Protein AF-A0A265N824-F1 (afdb_monomer)

Sequence (96 aa):
MANQNQNQQQSQQLQQALQQAQAAQQAVQQAQASANPQQIQQAQQQLQQAQQGLQNAQAGGNAQQNQQLQQAQQQVQQALQQVQQAQASQQNNNFQ

Nearest PDB structures (foldseek):
  6e9t-assembly1_B  TM=7.515E-01  e=2.894E+00  synthetic construct
  6xr2-assembly2_F  TM=7.659E-01  e=4.529E+00  synthetic construct
  6xns-assembly2_F  TM=8.256E-01  e=7.495E+00  synthetic construct

Organism: NCBI:txid2024554

Structure (mmCIF, N/CA/C/O backbone):
data_AF-A0A265N824-F1
#
_entry.id   AF-A0A265N824-F1
#
loop_
_atom_site.group_PDB
_atom_site.id
_atom_site.type_symbol
_atom_site.label_atom_id
_atom_site.label_alt_id
_atom_site.label_comp_id
_atom_site.label_asym_id
_atom_site.label_entity_id
_atom_site.label_seq_id
_atom_site.pdbx_PDB_ins_code
_atom_site.Cartn_x
_atom_site.Cartn_y
_atom_site.Cartn_z
_atom_site.occupancy
_atom_site.B_iso_or_equiv
_atom_site.auth_seq_id
_atom_site.auth_comp_id
_atom_site.auth_asym_id
_atom_site.auth_atom_id
_atom_site.pdbx_PDB_model_num
ATOM 1 N N . MET A 1 1 ? -15.368 -0.483 33.442 1.00 51.03 1 MET A N 1
ATOM 2 C CA . MET A 1 1 ? -14.362 0.312 32.694 1.00 51.03 1 MET A CA 1
ATOM 3 C C . MET A 1 1 ? -13.502 -0.541 31.732 1.00 51.03 1 MET A C 1
ATOM 5 O O . MET A 1 1 ? -12.360 -0.194 31.483 1.00 51.03 1 MET A O 1
ATOM 9 N N . ALA A 1 2 ? -14.025 -1.615 31.115 1.00 53.97 2 ALA A N 1
ATOM 10 C CA . ALA A 1 2 ? -13.226 -2.503 30.245 1.00 53.97 2 ALA A CA 1
ATOM 11 C C . ALA A 1 2 ? -13.197 -2.106 28.746 1.00 53.97 2 ALA A C 1
ATOM 13 O O . ALA A 1 2 ? -12.273 -2.485 28.034 1.00 53.97 2 ALA A O 1
ATOM 14 N N . ASN A 1 3 ? -14.142 -1.285 28.269 1.00 53.69 3 ASN A N 1
ATOM 15 C CA . ASN A 1 3 ? -14.255 -0.928 26.842 1.00 53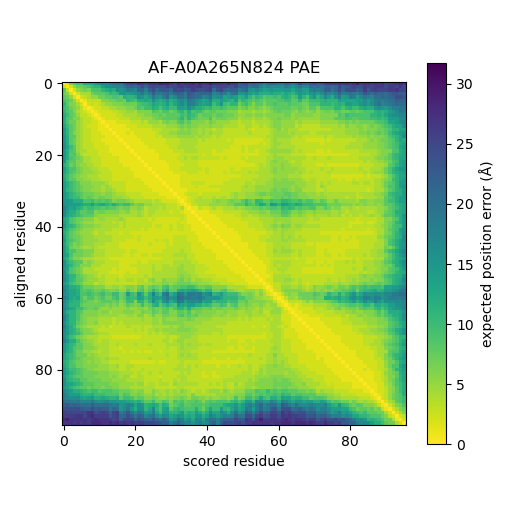.69 3 ASN A CA 1
ATOM 16 C C . ASN A 1 3 ? -13.191 0.055 26.317 1.00 53.69 3 ASN A C 1
ATOM 18 O O . ASN A 1 3 ? -13.077 0.240 25.109 1.00 53.69 3 ASN A O 1
ATOM 22 N N . GLN A 1 4 ? -12.418 0.713 27.186 1.00 59.31 4 GLN A N 1
ATOM 23 C CA . GLN A 1 4 ? -11.494 1.774 26.759 1.00 59.31 4 GLN A CA 1
ATOM 24 C C . GLN A 1 4 ? -10.132 1.243 26.270 1.00 59.31 4 GLN A C 1
ATOM 26 O O . GLN A 1 4 ? -9.477 1.902 25.463 1.00 59.31 4 GLN A O 1
ATOM 31 N N . ASN A 1 5 ? -9.728 0.039 26.699 1.00 63.12 5 ASN A N 1
ATOM 32 C CA . ASN A 1 5 ? -8.461 -0.578 26.282 1.00 63.12 5 ASN A CA 1
ATOM 33 C C . ASN A 1 5 ? -8.562 -1.304 24.934 1.00 63.12 5 ASN A C 1
ATOM 35 O O . ASN A 1 5 ? -7.641 -1.204 24.127 1.00 63.12 5 ASN A O 1
ATOM 39 N N . GLN A 1 6 ? -9.692 -1.958 24.637 1.00 66.12 6 GLN A N 1
ATOM 40 C CA . GLN A 1 6 ? -9.906 -2.594 23.327 1.00 66.12 6 GLN A CA 1
ATOM 41 C C . GLN A 1 6 ? -9.833 -1.582 22.179 1.00 66.12 6 GLN A C 1
ATOM 43 O O . GLN A 1 6 ? -9.194 -1.845 21.163 1.00 66.12 6 GLN A O 1
ATOM 48 N N . ASN A 1 7 ? -10.390 -0.386 22.384 1.00 69.25 7 ASN A N 1
ATOM 49 C CA . ASN A 1 7 ? -10.404 0.654 21.361 1.00 69.25 7 ASN A CA 1
ATOM 50 C C . ASN A 1 7 ? -8.993 1.201 21.046 1.00 69.25 7 ASN A C 1
ATOM 52 O O . ASN A 1 7 ? -8.691 1.521 19.897 1.00 69.25 7 ASN A O 1
ATOM 56 N N . GLN A 1 8 ? -8.096 1.269 22.038 1.00 75.00 8 GLN A N 1
ATOM 57 C CA . GLN A 1 8 ? -6.698 1.681 21.828 1.00 75.00 8 GLN A CA 1
ATOM 58 C C . GLN A 1 8 ? -5.897 0.628 21.061 1.00 75.00 8 GLN A C 1
ATOM 60 O O . GLN A 1 8 ? -5.136 0.970 20.156 1.00 75.00 8 GLN A O 1
ATOM 65 N N . GLN A 1 9 ? -6.098 -0.649 21.385 1.00 77.94 9 GLN A N 1
ATOM 66 C CA . GLN A 1 9 ? -5.418 -1.751 20.708 1.00 77.94 9 GLN A CA 1
ATOM 67 C C . GLN A 1 9 ? -5.868 -1.880 19.244 1.00 77.94 9 GLN A C 1
ATOM 69 O O . GLN A 1 9 ? -5.038 -2.037 18.350 1.00 77.94 9 GLN A O 1
ATOM 74 N N . GLN A 1 10 ? -7.166 -1.715 18.979 1.00 76.38 10 GLN A N 1
ATOM 75 C CA . GLN A 1 10 ? -7.705 -1.677 17.617 1.00 76.38 10 GLN A CA 1
ATOM 76 C C . GLN A 1 10 ? -7.259 -0.449 16.838 1.00 76.38 10 GLN A C 1
ATOM 78 O O . GLN A 1 10 ? -6.973 -0.565 15.651 1.00 76.38 10 GLN A O 1
ATOM 83 N N . SER A 1 11 ? -7.143 0.712 17.486 1.00 80.19 11 SER A N 1
ATOM 84 C CA . SER A 1 11 ? -6.627 1.914 16.822 1.00 80.19 11 SER A CA 1
ATOM 85 C C . SER A 1 11 ? -5.179 1.722 16.357 1.00 80.19 11 SER A C 1
ATOM 87 O O . SER A 1 11 ? -4.838 2.143 15.256 1.00 80.19 11 SER A O 1
ATOM 89 N N . GLN A 1 12 ? -4.346 1.024 17.137 1.00 84.50 12 GLN A N 1
ATOM 90 C CA . GLN A 1 12 ? -2.977 0.683 16.728 1.00 84.50 12 GLN A CA 1
ATOM 91 C C . GLN A 1 12 ? -2.949 -0.312 15.563 1.00 84.50 12 GLN A C 1
ATOM 93 O O . GLN A 1 12 ? -2.219 -0.097 14.596 1.00 84.50 12 GLN A O 1
ATOM 98 N N . GLN A 1 13 ? -3.770 -1.367 15.616 1.00 84.50 13 GLN A N 1
ATOM 99 C CA . GLN A 1 13 ? -3.887 -2.337 14.519 1.00 84.50 13 GLN A CA 1
ATOM 100 C C . GLN A 1 13 ? -4.376 -1.676 13.228 1.00 84.50 13 GLN A C 1
ATOM 102 O O . GLN A 1 13 ? -3.828 -1.924 12.157 1.00 84.50 13 GLN A O 1
ATOM 107 N N . LEU A 1 14 ? -5.365 -0.787 13.340 1.00 85.94 14 LEU A N 1
ATOM 108 C CA . LEU A 1 14 ? -5.857 0.015 12.231 1.00 85.94 14 LEU A CA 1
ATOM 109 C C . LEU A 1 14 ? -4.739 0.864 11.637 1.00 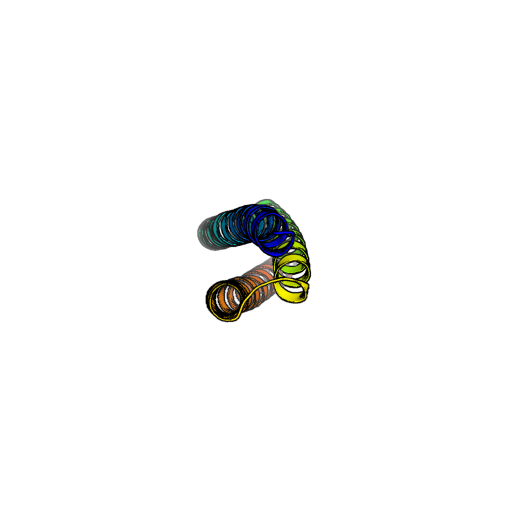85.94 14 LEU A C 1
ATOM 111 O O . LEU A 1 14 ? -4.521 0.836 10.431 1.00 85.94 14 LEU A O 1
ATOM 115 N N . GLN A 1 15 ? -4.030 1.620 12.472 1.00 87.94 15 GLN A N 1
ATOM 116 C CA . GLN A 1 15 ? -2.988 2.525 12.004 1.00 87.94 15 GLN A CA 1
ATOM 117 C C . GLN A 1 15 ? -1.857 1.764 11.304 1.00 87.94 15 GLN A C 1
ATOM 119 O O . GLN A 1 15 ? -1.372 2.209 10.266 1.00 87.94 15 GLN A O 1
ATOM 124 N N . GLN A 1 16 ? -1.502 0.583 11.813 1.00 89.38 16 GLN A N 1
ATOM 125 C CA . GLN A 1 16 ? -0.526 -0.298 11.182 1.00 89.38 16 GLN A CA 1
ATOM 126 C C . GLN A 1 16 ? -1.025 -0.830 9.831 1.00 89.38 16 GLN A C 1
ATOM 128 O O . GLN A 1 16 ? -0.288 -0.781 8.848 1.00 89.38 16 GLN A O 1
ATOM 133 N N . ALA A 1 17 ? -2.283 -1.272 9.748 1.00 89.38 17 ALA A N 1
ATOM 134 C CA . ALA A 1 17 ? -2.877 -1.759 8.505 1.00 89.38 17 ALA A CA 1
ATOM 135 C C . ALA A 1 17 ? -3.005 -0.653 7.442 1.00 89.38 17 ALA A C 1
ATOM 137 O O . ALA A 1 17 ? -2.695 -0.877 6.273 1.00 89.38 17 ALA A O 1
ATOM 138 N N . LEU A 1 18 ? -3.401 0.559 7.845 1.00 89.38 18 LEU A N 1
ATOM 139 C CA . LEU A 1 18 ? -3.448 1.730 6.966 1.00 89.38 18 LEU A CA 1
ATOM 140 C C . LEU A 1 18 ? -2.054 2.094 6.448 1.00 89.38 18 LEU A C 1
ATOM 142 O O . LEU A 1 18 ? -1.891 2.366 5.262 1.00 89.38 18 LEU A O 1
ATOM 146 N N . GLN A 1 19 ? -1.041 2.059 7.315 1.00 91.56 19 GLN A N 1
ATOM 147 C CA . GLN A 1 19 ? 0.334 2.358 6.926 1.00 91.56 19 GLN A CA 1
ATOM 148 C C . GLN A 1 19 ? 0.885 1.310 5.947 1.00 91.56 19 GLN A C 1
ATOM 150 O O . GLN A 1 19 ? 1.513 1.676 4.955 1.00 91.56 19 GLN A O 1
ATOM 155 N N . GLN A 1 20 ? 0.590 0.024 6.166 1.00 90.31 20 GLN A N 1
ATOM 156 C CA . GLN A 1 20 ? 0.925 -1.047 5.221 1.00 90.31 20 GLN A CA 1
ATOM 157 C C . GLN A 1 20 ? 0.217 -0.861 3.877 1.00 90.31 20 GLN A C 1
ATOM 159 O O . GLN A 1 20 ? 0.853 -0.981 2.834 1.00 90.31 20 GLN A O 1
ATOM 164 N N . ALA A 1 21 ? -1.076 -0.529 3.887 1.00 89.94 21 ALA A N 1
ATOM 165 C CA . ALA A 1 21 ? -1.847 -0.271 2.673 1.00 89.94 21 ALA A CA 1
ATOM 166 C C . ALA A 1 21 ? -1.264 0.891 1.862 1.00 89.94 21 ALA A C 1
ATOM 168 O O . ALA A 1 21 ? -1.105 0.781 0.648 1.00 89.94 21 ALA A O 1
ATOM 169 N N . GLN A 1 22 ? -0.893 1.978 2.537 1.00 90.94 22 GLN A N 1
ATOM 170 C CA . GLN A 1 22 ? -0.324 3.159 1.899 1.00 90.94 22 GLN A CA 1
ATOM 171 C C . GLN A 1 22 ? 1.080 2.892 1.335 1.00 90.94 22 GLN A C 1
ATOM 173 O O . GLN A 1 22 ? 1.368 3.283 0.203 1.00 90.94 22 GLN A O 1
ATOM 178 N N . ALA A 1 23 ? 1.927 2.174 2.081 1.00 90.88 23 ALA A N 1
ATOM 179 C CA . ALA A 1 23 ? 3.244 1.744 1.610 1.00 90.88 23 ALA A CA 1
ATOM 180 C C . ALA A 1 23 ? 3.130 0.824 0.386 1.00 90.88 23 ALA A C 1
ATOM 182 O O . ALA A 1 23 ? 3.797 1.047 -0.624 1.00 90.88 23 ALA A O 1
ATOM 183 N N . ALA A 1 24 ? 2.212 -0.144 0.439 1.00 89.69 24 ALA A N 1
ATOM 184 C CA . ALA A 1 24 ? 1.941 -1.038 -0.673 1.00 89.69 24 ALA A CA 1
ATOM 185 C C . ALA A 1 24 ? 1.474 -0.258 -1.909 1.00 89.69 24 ALA A C 1
ATOM 187 O O . ALA A 1 24 ? 1.984 -0.476 -3.002 1.00 89.69 24 ALA A O 1
ATOM 188 N N . GLN A 1 25 ? 0.567 0.709 -1.748 1.00 88.62 25 GLN A N 1
ATOM 189 C CA . GLN A 1 25 ? 0.084 1.535 -2.854 1.00 88.62 25 GLN A CA 1
ATOM 190 C C . GLN A 1 25 ? 1.202 2.374 -3.502 1.00 88.62 25 GLN A C 1
ATOM 192 O O . GLN A 1 25 ? 1.246 2.497 -4.727 1.00 88.62 25 GLN A O 1
ATOM 197 N N . GLN A 1 26 ? 2.139 2.910 -2.711 1.00 91.25 26 GLN A N 1
ATOM 198 C CA . GLN A 1 26 ? 3.326 3.586 -3.248 1.00 91.25 26 GLN A CA 1
ATOM 199 C C . GLN A 1 26 ? 4.242 2.624 -4.005 1.00 91.25 26 GLN A C 1
ATOM 201 O O . GLN A 1 26 ? 4.671 2.946 -5.113 1.00 91.25 26 GLN A O 1
ATOM 206 N N . ALA A 1 27 ? 4.500 1.437 -3.449 1.00 89.44 27 ALA A N 1
ATOM 207 C CA . ALA A 1 27 ? 5.306 0.417 -4.113 1.00 89.44 27 ALA A CA 1
ATOM 208 C C . ALA A 1 27 ? 4.709 0.031 -5.474 1.00 89.44 27 ALA A C 1
ATOM 210 O O . ALA A 1 27 ? 5.444 -0.133 -6.442 1.00 89.44 27 ALA A O 1
ATOM 211 N N . VAL A 1 28 ? 3.378 -0.038 -5.578 1.00 89.25 28 VAL A N 1
ATOM 212 C CA . VAL A 1 28 ? 2.652 -0.319 -6.828 1.00 89.25 28 VAL A CA 1
ATOM 213 C C . VAL A 1 28 ? 2.876 0.773 -7.861 1.00 89.25 28 VAL A C 1
ATOM 215 O O . VAL A 1 28 ? 3.249 0.463 -8.989 1.00 89.25 28 VAL A O 1
ATOM 218 N N . GLN A 1 29 ? 2.681 2.040 -7.488 1.00 89.38 29 GLN A N 1
ATOM 219 C CA . GLN A 1 29 ? 2.894 3.161 -8.407 1.00 89.38 29 GLN A CA 1
ATOM 220 C C . GLN A 1 29 ? 4.344 3.215 -8.886 1.00 89.38 29 GLN A C 1
ATOM 222 O O . GLN A 1 29 ? 4.603 3.418 -10.070 1.00 89.38 29 GLN A O 1
ATOM 227 N N . GLN A 1 30 ? 5.294 2.979 -7.979 1.00 89.00 30 GLN A N 1
ATOM 228 C CA . GLN A 1 30 ? 6.713 2.966 -8.305 1.00 89.00 30 GLN A CA 1
ATO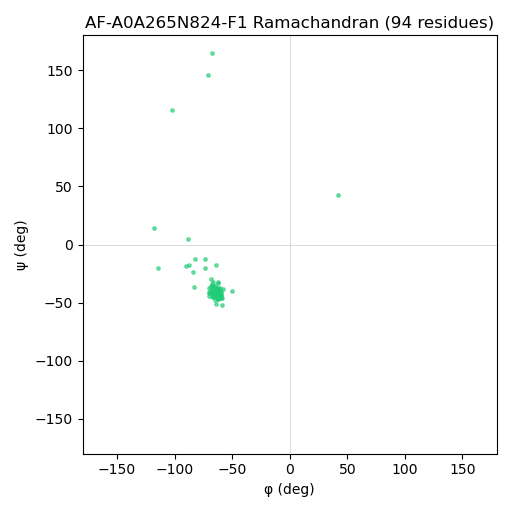M 229 C C . GLN A 1 30 ? 7.067 1.790 -9.224 1.00 89.00 30 GLN A C 1
ATOM 231 O O . GLN A 1 30 ? 7.783 1.970 -10.208 1.00 89.00 30 GLN A O 1
ATOM 236 N N . ALA A 1 31 ? 6.511 0.608 -8.956 1.00 87.69 31 ALA A N 1
ATOM 237 C CA . ALA A 1 31 ? 6.681 -0.584 -9.776 1.00 87.69 31 ALA A CA 1
ATOM 238 C C . ALA A 1 31 ? 6.071 -0.430 -11.177 1.00 87.69 31 ALA A C 1
ATOM 240 O O . ALA A 1 31 ? 6.683 -0.845 -12.163 1.00 87.69 31 ALA A O 1
ATOM 241 N N . GLN A 1 32 ? 4.891 0.191 -11.272 1.00 83.00 32 GLN A N 1
ATOM 242 C CA . GLN A 1 32 ? 4.247 0.525 -12.541 1.00 83.00 32 GLN A CA 1
ATOM 243 C C . GLN A 1 32 ? 5.060 1.549 -13.332 1.00 83.00 32 GLN A C 1
ATOM 245 O O . GLN A 1 32 ? 5.314 1.329 -14.512 1.00 83.00 32 GLN A O 1
ATOM 250 N N . ALA A 1 33 ? 5.508 2.630 -12.687 1.00 87.00 33 ALA A N 1
ATOM 251 C CA . ALA A 1 33 ? 6.298 3.675 -13.334 1.00 87.00 33 ALA A CA 1
ATOM 252 C C . ALA A 1 33 ? 7.648 3.152 -13.842 1.00 87.00 33 ALA A C 1
ATOM 254 O O . ALA A 1 33 ? 8.106 3.545 -14.911 1.00 87.00 33 ALA A O 1
ATOM 255 N N . SER A 1 34 ? 8.271 2.247 -13.087 1.00 85.56 34 SER A N 1
ATOM 256 C CA . SER A 1 34 ? 9.565 1.661 -13.444 1.00 85.56 34 SER A CA 1
ATOM 257 C C . SER A 1 34 ? 9.442 0.498 -14.429 1.00 85.56 34 SER A C 1
ATOM 259 O O . SER A 1 34 ? 10.464 0.029 -14.924 1.00 85.56 34 SER A O 1
ATOM 261 N N . ALA A 1 35 ? 8.224 -0.018 -14.651 1.00 80.62 35 ALA A N 1
ATOM 262 C CA . ALA A 1 35 ? 7.963 -1.269 -15.359 1.00 80.62 35 ALA A CA 1
ATOM 263 C C . ALA A 1 35 ? 8.957 -2.376 -14.954 1.00 80.62 35 ALA A C 1
ATOM 265 O O . ALA A 1 35 ? 9.472 -3.109 -15.798 1.00 80.62 35 ALA A O 1
ATOM 266 N N . ASN A 1 36 ? 9.247 -2.499 -13.654 1.00 84.56 36 ASN A N 1
ATOM 267 C CA . ASN A 1 36 ? 10.209 -3.475 -13.152 1.00 84.56 36 ASN A CA 1
ATOM 268 C C . ASN A 1 36 ? 9.465 -4.681 -12.548 1.00 84.56 36 ASN A C 1
ATOM 270 O O . ASN A 1 36 ? 8.789 -4.525 -11.525 1.00 84.56 36 ASN A O 1
ATOM 274 N N . PRO A 1 37 ? 9.603 -5.893 -13.113 1.00 82.56 37 PRO A N 1
ATOM 275 C CA . PRO A 1 37 ? 8.858 -7.065 -12.656 1.00 82.56 37 PRO A CA 1
ATOM 276 C C . PRO A 1 37 ? 9.179 -7.459 -11.208 1.00 82.56 37 PRO A C 1
ATOM 278 O O . PRO A 1 37 ? 8.289 -7.909 -10.486 1.00 82.56 37 PRO A O 1
ATOM 281 N N . GLN A 1 38 ? 10.414 -7.237 -10.740 1.00 87.56 38 GLN A N 1
ATOM 282 C CA . GLN A 1 38 ? 10.788 -7.508 -9.346 1.00 87.56 38 GLN A CA 1
ATOM 283 C C . GLN A 1 38 ? 10.070 -6.568 -8.370 1.00 87.56 38 GLN A C 1
ATOM 285 O O . GLN A 1 38 ? 9.614 -6.996 -7.308 1.00 87.56 38 GLN A O 1
ATOM 290 N N . GLN A 1 39 ? 9.925 -5.293 -8.743 1.00 89.75 39 GLN A N 1
ATOM 291 C CA . GLN A 1 39 ? 9.189 -4.320 -7.937 1.00 89.75 39 GLN A CA 1
ATOM 292 C C . GLN A 1 39 ? 7.690 -4.620 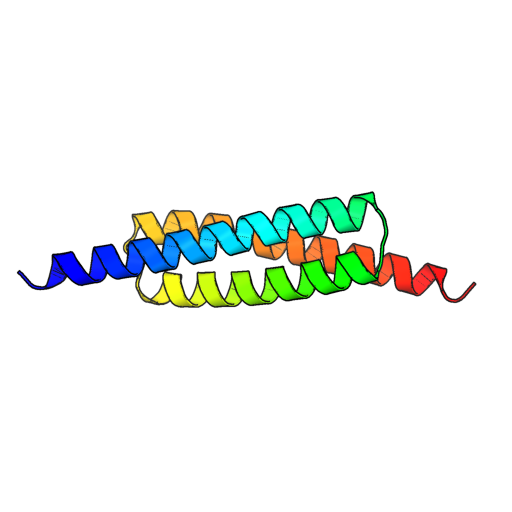-7.943 1.00 89.75 39 GLN A C 1
ATOM 294 O O . GLN A 1 39 ? 7.050 -4.511 -6.902 1.00 89.75 39 GLN A O 1
ATOM 299 N N . ILE A 1 40 ? 7.138 -5.064 -9.078 1.00 89.75 40 ILE A N 1
ATOM 300 C CA . ILE A 1 40 ? 5.731 -5.481 -9.181 1.00 89.75 40 ILE A CA 1
ATOM 301 C C . ILE A 1 40 ? 5.461 -6.669 -8.247 1.00 89.75 40 ILE A C 1
ATOM 303 O O . ILE A 1 40 ? 4.469 -6.655 -7.520 1.00 89.75 40 ILE A O 1
ATOM 307 N N . GLN A 1 41 ? 6.352 -7.666 -8.203 1.00 89.31 41 GLN A N 1
ATOM 308 C CA . GLN A 1 41 ? 6.230 -8.790 -7.266 1.00 89.31 41 GLN A CA 1
ATOM 309 C C . GLN A 1 41 ? 6.314 -8.351 -5.798 1.00 89.31 41 GLN A C 1
ATOM 311 O O . GLN A 1 41 ? 5.500 -8.793 -4.987 1.00 89.31 41 GLN A O 1
ATOM 316 N N . GLN A 1 42 ? 7.252 -7.465 -5.443 1.00 90.50 42 GLN A N 1
ATOM 317 C CA . GLN A 1 42 ? 7.324 -6.926 -4.078 1.00 90.50 42 GLN A CA 1
ATOM 318 C C . GLN A 1 42 ? 6.056 -6.158 -3.701 1.00 90.50 42 GLN A C 1
ATOM 320 O O . GLN A 1 42 ? 5.498 -6.377 -2.626 1.00 90.50 42 GLN A O 1
ATOM 325 N N . ALA A 1 43 ? 5.578 -5.294 -4.595 1.00 91.25 43 ALA A N 1
ATOM 326 C CA . ALA A 1 43 ? 4.357 -4.525 -4.409 1.00 91.25 43 ALA A CA 1
ATOM 327 C C . ALA A 1 43 ? 3.138 -5.441 -4.209 1.00 91.25 43 ALA A C 1
ATOM 329 O O . ALA A 1 43 ? 2.333 -5.209 -3.308 1.00 91.25 43 ALA A O 1
ATOM 330 N N . GLN A 1 44 ? 3.037 -6.530 -4.982 1.00 90.38 44 GLN A N 1
ATOM 331 C CA . GLN A 1 44 ? 1.997 -7.548 -4.815 1.00 90.38 44 GLN A CA 1
ATOM 332 C C . GLN A 1 44 ? 2.028 -8.176 -3.417 1.00 90.38 44 GLN A C 1
ATOM 334 O O . GLN A 1 44 ? 0.986 -8.302 -2.772 1.00 90.38 44 GLN A O 1
ATOM 339 N N . GLN A 1 45 ? 3.217 -8.537 -2.931 1.00 91.38 45 GLN A N 1
ATOM 340 C CA . GLN A 1 45 ? 3.388 -9.127 -1.604 1.00 91.38 45 GLN A CA 1
ATOM 341 C C . GLN A 1 45 ? 2.974 -8.154 -0.492 1.00 91.38 45 GLN A C 1
ATOM 343 O O . GLN A 1 45 ? 2.257 -8.541 0.432 1.00 91.38 45 GLN A O 1
ATOM 348 N N . GLN A 1 46 ? 3.370 -6.881 -0.606 1.00 91.56 46 GLN A N 1
ATOM 349 C CA . GLN A 1 46 ? 2.981 -5.846 0.354 1.00 91.56 46 GLN A CA 1
ATOM 350 C C . GLN A 1 46 ? 1.469 -5.603 0.351 1.00 91.56 46 GLN A C 1
ATOM 352 O O . GLN A 1 46 ? 0.867 -5.498 1.418 1.00 91.56 46 GLN A O 1
ATOM 357 N N . LEU A 1 47 ? 0.837 -5.570 -0.826 1.00 92.12 47 LEU A N 1
ATOM 358 C CA . LEU A 1 47 ? -0.615 -5.421 -0.937 1.00 92.12 47 LEU A CA 1
ATOM 359 C C . LEU A 1 47 ? -1.359 -6.578 -0.275 1.00 92.12 47 LEU A C 1
ATOM 361 O O . LEU A 1 47 ? -2.364 -6.356 0.398 1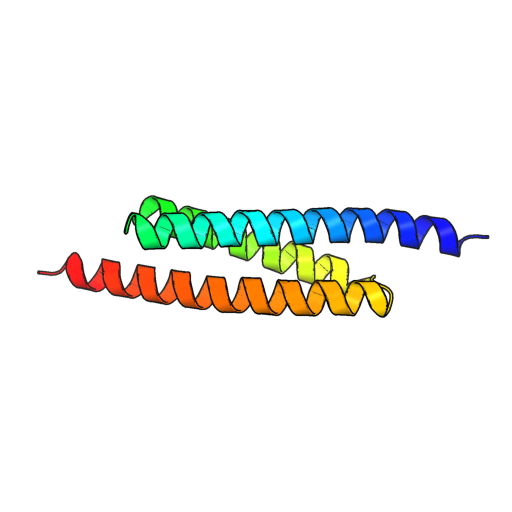.00 92.12 47 LEU A O 1
ATOM 365 N N . GLN A 1 48 ? -0.866 -7.805 -0.440 1.00 91.12 48 GLN A N 1
ATOM 366 C CA . GLN A 1 48 ? -1.486 -8.984 0.152 1.00 91.12 48 GLN A CA 1
ATOM 367 C C . GLN A 1 48 ? -1.383 -8.964 1.685 1.00 91.12 48 GLN A C 1
ATOM 369 O O . GLN A 1 48 ? -2.368 -9.243 2.371 1.00 91.12 48 GLN A O 1
ATOM 374 N N . GLN A 1 49 ? -0.230 -8.551 2.229 1.00 90.25 49 GLN A N 1
ATOM 375 C CA . GLN A 1 49 ? -0.068 -8.337 3.671 1.00 90.25 49 GLN A CA 1
ATOM 376 C C . GLN A 1 49 ? -0.987 -7.225 4.188 1.00 90.25 49 GLN A C 1
ATOM 378 O O . GLN A 1 49 ? -1.694 -7.425 5.176 1.00 90.25 49 GLN A O 1
ATOM 383 N N . ALA A 1 50 ? -1.041 -6.088 3.489 1.00 90.62 50 ALA A N 1
ATOM 384 C CA . ALA A 1 50 ? -1.910 -4.976 3.852 1.00 90.62 50 ALA A CA 1
ATOM 385 C C . ALA A 1 50 ? -3.388 -5.385 3.854 1.00 90.62 50 ALA A C 1
ATOM 387 O O . ALA A 1 50 ? -4.118 -5.056 4.785 1.00 90.62 50 ALA A O 1
ATOM 388 N N . GLN A 1 51 ? -3.837 -6.146 2.851 1.00 90.31 51 GLN A N 1
ATOM 389 C CA . GLN A 1 51 ? -5.210 -6.643 2.777 1.00 90.31 51 GLN A CA 1
ATOM 390 C C . GLN A 1 51 ? -5.557 -7.527 3.980 1.00 90.31 51 GLN A C 1
ATOM 392 O O . GLN A 1 51 ? -6.622 -7.361 4.577 1.00 90.31 51 GLN A O 1
ATOM 397 N N . GLN A 1 52 ? -4.645 -8.419 4.372 1.00 90.25 52 GLN A N 1
ATOM 398 C CA . GLN A 1 52 ? -4.833 -9.280 5.536 1.00 90.25 52 GLN A CA 1
ATOM 399 C C . GLN A 1 52 ? -4.859 -8.467 6.841 1.00 90.25 52 GLN A C 1
ATOM 401 O O . GLN A 1 52 ? -5.724 -8.696 7.686 1.00 90.25 52 GLN A O 1
ATOM 406 N N . GLY A 1 53 ? -3.983 -7.465 6.979 1.00 88.06 53 GLY A N 1
ATOM 407 C CA . GLY A 1 53 ? -3.982 -6.535 8.112 1.00 88.06 53 GLY A CA 1
ATOM 408 C C . GLY A 1 53 ? -5.282 -5.732 8.224 1.00 88.06 53 GLY A C 1
ATOM 409 O O . GLY A 1 53 ? -5.869 -5.648 9.304 1.00 88.06 53 GLY A O 1
ATOM 410 N N . LEU A 1 54 ? -5.780 -5.205 7.101 1.00 89.12 54 LEU A N 1
ATOM 411 C CA . LEU A 1 54 ? -7.046 -4.470 7.040 1.00 89.12 54 LEU A CA 1
ATOM 412 C C . LEU A 1 54 ? -8.235 -5.361 7.417 1.00 89.12 54 LEU A C 1
ATOM 414 O O . LEU A 1 54 ? -9.111 -4.930 8.162 1.00 89.12 54 LEU A O 1
ATOM 418 N N . GLN A 1 55 ? -8.265 -6.609 6.941 1.00 87.69 55 GLN A N 1
ATOM 419 C CA . GLN A 1 55 ? -9.331 -7.558 7.270 1.00 87.69 55 GLN A CA 1
ATOM 420 C C . GLN A 1 55 ? -9.339 -7.907 8.766 1.00 87.69 55 GLN A C 1
ATOM 422 O O . GLN A 1 55 ? -10.402 -7.968 9.384 1.00 87.69 55 GLN A O 1
ATOM 427 N N . ASN A 1 56 ? -8.154 -8.058 9.364 1.00 84.75 56 ASN A N 1
ATOM 428 C CA . ASN A 1 56 ? -8.012 -8.342 10.791 1.00 84.75 56 ASN A CA 1
ATOM 429 C C . ASN A 1 56 ? -8.456 -7.148 11.656 1.00 84.75 56 ASN A C 1
ATOM 431 O O . ASN A 1 56 ? -9.151 -7.319 12.656 1.00 84.75 56 ASN A O 1
ATOM 435 N N . ALA A 1 57 ? -8.124 -5.925 11.234 1.00 82.69 57 ALA A N 1
ATOM 436 C CA . ALA A 1 57 ? -8.568 -4.701 11.898 1.00 82.69 57 ALA A CA 1
ATOM 437 C C . ALA A 1 57 ? -10.088 -4.454 11.747 1.00 82.69 57 ALA A C 1
ATOM 439 O O . ALA A 1 57 ? -10.714 -3.889 12.645 1.00 82.69 57 ALA A O 1
ATOM 440 N N . GLN A 1 58 ? -10.705 -4.917 10.652 1.00 78.25 58 GLN A N 1
ATOM 441 C CA . GLN A 1 58 ? -12.148 -4.781 10.403 1.00 78.25 58 GLN A CA 1
ATOM 442 C C . GLN A 1 58 ? -13.006 -5.619 11.345 1.00 78.25 58 GLN A C 1
ATOM 444 O O . GLN A 1 58 ? -14.064 -5.161 11.766 1.00 78.25 58 GLN A O 1
ATOM 449 N N . ALA A 1 59 ? -12.545 -6.809 11.726 1.00 71.38 59 ALA A N 1
ATOM 450 C CA . ALA A 1 59 ? -13.286 -7.692 12.625 1.00 71.38 59 ALA A CA 1
ATOM 451 C C . ALA A 1 59 ? -13.480 -7.110 14.041 1.00 71.38 59 ALA A C 1
ATOM 453 O O . ALA A 1 59 ? -14.338 -7.579 14.785 1.00 71.38 59 ALA A O 1
ATOM 454 N N . GLY A 1 60 ? -12.689 -6.099 14.417 1.00 64.50 60 GLY A N 1
ATOM 455 C CA . GLY A 1 60 ? -12.742 -5.475 15.735 1.00 64.50 60 GLY A CA 1
ATOM 456 C C . GLY A 1 60 ? -13.193 -4.012 15.762 1.00 64.50 60 GLY A C 1
ATOM 457 O O . GLY A 1 60 ? -13.584 -3.526 16.817 1.00 64.50 60 GLY A O 1
ATOM 458 N N . GLY A 1 61 ? -13.119 -3.293 14.642 1.00 66.00 61 GLY A N 1
ATOM 459 C CA . GLY A 1 61 ? -13.258 -1.837 14.624 1.00 66.00 61 GLY A CA 1
ATOM 460 C C . GLY A 1 61 ? -14.673 -1.313 14.896 1.00 66.00 61 GLY A C 1
ATOM 461 O O . GLY A 1 61 ? -15.675 -1.861 14.441 1.00 66.00 61 GLY A O 1
ATOM 462 N N . ASN A 1 62 ? -14.745 -0.165 15.568 1.00 74.88 62 ASN A N 1
ATOM 463 C CA . ASN A 1 62 ? -15.960 0.637 15.700 1.00 74.88 62 ASN A CA 1
ATOM 464 C C . ASN A 1 62 ? -16.379 1.232 14.342 1.00 74.88 62 ASN A C 1
ATOM 466 O O . ASN A 1 62 ? -15.572 1.329 13.418 1.00 74.88 62 ASN A O 1
ATOM 470 N N . ALA A 1 63 ? -17.616 1.728 14.227 1.00 76.69 63 ALA A N 1
ATOM 471 C CA . ALA A 1 63 ? -18.177 2.240 12.967 1.00 76.69 63 ALA A CA 1
ATOM 472 C C . ALA A 1 63 ? -17.276 3.254 12.222 1.00 76.69 63 ALA A C 1
ATOM 474 O O . ALA A 1 63 ? -17.138 3.175 11.003 1.00 76.69 63 ALA A O 1
ATOM 475 N N . GLN A 1 64 ? -16.609 4.161 12.945 1.00 76.75 64 GLN A N 1
ATOM 476 C CA . GLN A 1 64 ? -15.697 5.152 12.357 1.00 76.75 64 GLN A CA 1
ATOM 477 C C . GLN A 1 64 ? -14.404 4.521 11.806 1.00 76.75 64 GLN A C 1
ATOM 479 O O . GLN A 1 64 ? -13.939 4.873 10.724 1.00 76.75 64 GLN A O 1
ATOM 484 N N . GLN A 1 65 ? -13.838 3.553 12.528 1.00 81.31 65 GLN A N 1
ATOM 485 C CA . GLN A 1 65 ? -12.647 2.808 12.103 1.00 81.31 65 GLN A CA 1
ATOM 486 C C . GLN A 1 65 ? -12.979 1.925 10.897 1.00 81.31 65 GLN A C 1
ATOM 488 O O . GLN A 1 65 ? -12.200 1.837 9.952 1.00 81.31 65 GLN A O 1
ATOM 493 N N . ASN A 1 66 ? -14.183 1.349 10.883 1.00 84.50 66 ASN A N 1
ATOM 494 C CA . ASN A 1 66 ? -14.687 0.567 9.765 1.00 84.50 66 ASN A CA 1
ATOM 495 C C . ASN A 1 66 ? -14.778 1.393 8.469 1.00 84.50 66 ASN A C 1
ATOM 497 O O . ASN A 1 66 ? -14.440 0.877 7.410 1.00 84.50 66 ASN A O 1
ATOM 501 N N . GLN A 1 67 ? -15.151 2.679 8.531 1.00 86.62 67 GLN A N 1
ATOM 502 C CA . GLN A 1 67 ? -15.145 3.558 7.349 1.00 86.62 67 GLN A CA 1
ATOM 503 C C . GLN A 1 67 ? -13.733 3.774 6.784 1.00 86.62 67 GLN A C 1
ATOM 505 O O . GLN A 1 67 ? -13.540 3.702 5.569 1.00 86.62 67 GLN A O 1
ATOM 510 N N . GLN A 1 68 ? -12.739 4.005 7.648 1.00 86.56 68 GLN A N 1
ATOM 511 C CA . GLN A 1 68 ? -11.342 4.165 7.221 1.00 86.56 68 GLN A CA 1
ATOM 512 C C . GLN A 1 68 ? -10.785 2.868 6.625 1.00 86.56 68 GLN A C 1
ATOM 514 O O . GLN A 1 68 ? -10.122 2.893 5.588 1.00 86.56 68 GLN A O 1
ATOM 519 N N . LEU A 1 69 ? -11.113 1.728 7.237 1.00 88.31 69 LEU A N 1
ATOM 520 C CA . LEU A 1 69 ? -10.755 0.408 6.722 1.00 88.31 69 LEU A CA 1
ATOM 521 C C . LEU A 1 69 ? -11.370 0.141 5.360 1.00 88.31 69 LEU A C 1
ATOM 523 O O . LEU A 1 69 ? -10.674 -0.351 4.480 1.00 88.31 69 LEU A O 1
ATOM 527 N N . GLN A 1 70 ? -12.639 0.498 5.165 1.00 88.81 70 GLN A N 1
ATOM 528 C CA . GLN A 1 70 ? -13.317 0.318 3.885 1.00 88.81 70 GLN A CA 1
ATOM 529 C C . GLN A 1 70 ? -12.646 1.121 2.768 1.00 88.81 70 GLN A C 1
ATOM 531 O O . GLN A 1 70 ? -12.440 0.590 1.676 1.00 88.81 70 GLN A O 1
ATOM 536 N N . GLN A 1 71 ? -12.262 2.375 3.038 1.00 89.81 71 GLN A N 1
ATOM 537 C CA . GLN A 1 71 ? -11.522 3.184 2.064 1.00 89.81 71 GLN A CA 1
ATOM 538 C C . GLN A 1 71 ? -10.171 2.554 1.722 1.00 89.81 71 GLN A C 1
ATOM 540 O O . GLN A 1 71 ? -9.840 2.415 0.545 1.00 89.81 71 GLN A O 1
ATOM 545 N N . ALA A 1 72 ? -9.410 2.125 2.730 1.00 90.38 72 ALA A N 1
ATOM 546 C CA . ALA A 1 72 ? -8.123 1.478 2.505 1.00 90.38 72 ALA A CA 1
ATOM 547 C C . ALA A 1 72 ? -8.265 0.133 1.778 1.00 90.38 72 ALA A C 1
ATOM 549 O O . ALA A 1 72 ? -7.457 -0.181 0.908 1.00 90.38 72 ALA A O 1
ATOM 550 N N . GLN A 1 73 ? -9.321 -0.636 2.056 1.00 89.75 73 GLN A N 1
ATOM 551 C CA . GLN A 1 73 ? -9.620 -1.867 1.327 1.00 89.75 73 GLN A CA 1
ATOM 552 C C . GLN A 1 73 ? -9.866 -1.598 -0.153 1.00 89.75 73 GLN A C 1
ATOM 554 O O . GLN A 1 73 ? -9.299 -2.299 -0.988 1.00 89.75 73 GLN A O 1
ATOM 559 N N . GLN A 1 74 ? -10.656 -0.572 -0.489 1.00 91.62 74 GLN A N 1
ATOM 560 C CA . GLN A 1 74 ? -10.869 -0.192 -1.887 1.00 91.62 74 GLN A CA 1
ATOM 561 C C . GLN A 1 74 ? -9.565 0.241 -2.561 1.00 91.62 74 GLN A C 1
ATOM 563 O O . GLN A 1 74 ? -9.296 -0.167 -3.690 1.00 91.62 74 GLN A O 1
ATOM 568 N N . GLN A 1 75 ? -8.727 1.013 -1.864 1.00 89.50 75 GLN A N 1
ATOM 569 C CA . GLN A 1 75 ? -7.423 1.439 -2.376 1.00 89.50 75 GLN A CA 1
ATOM 570 C C . GLN A 1 75 ? -6.491 0.254 -2.651 1.00 89.50 75 GLN A C 1
ATOM 572 O O . GLN A 1 75 ? -5.901 0.176 -3.729 1.00 89.50 75 GLN A O 1
ATOM 577 N N . VAL A 1 76 ? -6.393 -0.690 -1.711 1.00 91.12 76 VAL A N 1
ATOM 578 C CA . VAL A 1 76 ? -5.589 -1.912 -1.864 1.00 91.12 76 VAL A CA 1
ATOM 579 C C . VAL A 1 76 ? -6.134 -2.785 -2.989 1.00 91.12 76 VAL A C 1
ATOM 581 O O . VAL A 1 76 ? -5.359 -3.320 -3.774 1.00 91.12 76 VAL A O 1
ATOM 584 N N . GLN A 1 77 ? -7.456 -2.905 -3.115 1.00 90.69 77 GLN A N 1
ATOM 585 C CA . GLN A 1 77 ? -8.085 -3.705 -4.163 1.00 90.69 77 GLN A CA 1
ATOM 586 C C . GLN A 1 77 ? -7.854 -3.105 -5.561 1.00 90.69 77 GLN A C 1
ATOM 588 O O . GLN A 1 77 ? -7.505 -3.840 -6.485 1.00 90.69 77 GLN A O 1
ATOM 593 N N . GLN A 1 78 ? -7.947 -1.777 -5.709 1.00 91.75 78 GLN A N 1
ATOM 594 C CA . GLN A 1 78 ? -7.566 -1.092 -6.952 1.00 91.75 78 GLN A CA 1
ATOM 595 C C . GLN A 1 78 ? -6.080 -1.282 -7.273 1.00 91.75 78 GLN A C 1
ATOM 597 O O . GLN A 1 78 ? -5.722 -1.571 -8.414 1.00 91.75 78 GLN A O 1
ATOM 602 N N . ALA A 1 79 ? -5.210 -1.160 -6.271 1.00 90.25 79 ALA A N 1
ATOM 603 C CA . ALA A 1 79 ? -3.774 -1.333 -6.448 1.00 90.25 79 ALA A CA 1
ATOM 604 C C . ALA A 1 79 ? -3.399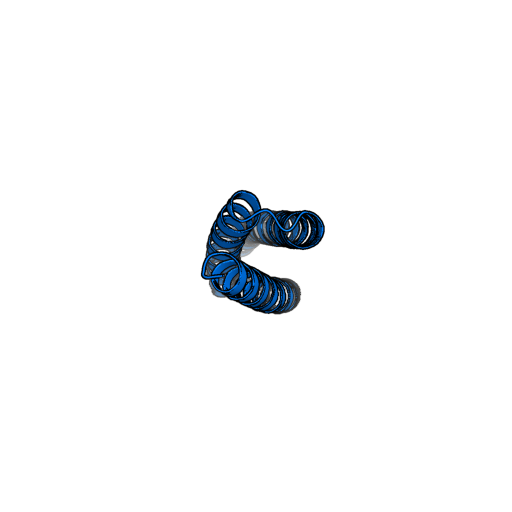 -2.784 -6.819 1.00 90.25 79 ALA A C 1
ATOM 606 O O . ALA A 1 79 ? -2.527 -3.006 -7.656 1.00 90.25 79 ALA A O 1
ATOM 607 N N . LEU A 1 80 ? -4.104 -3.780 -6.272 1.00 88.50 80 LEU A N 1
ATOM 608 C CA . LEU A 1 80 ? -3.980 -5.192 -6.659 1.00 88.50 80 LEU A CA 1
ATOM 609 C C . LEU A 1 80 ? -4.305 -5.397 -8.138 1.00 88.50 80 LEU A C 1
ATOM 611 O O . LEU A 1 80 ? -3.549 -6.057 -8.850 1.00 88.50 80 LEU A O 1
ATOM 615 N N . GLN A 1 81 ? -5.398 -4.797 -8.611 1.00 90.12 81 GLN A N 1
ATOM 616 C CA . GLN A 1 81 ? -5.789 -4.874 -10.016 1.00 90.12 81 GLN A CA 1
ATOM 617 C C . GLN A 1 81 ? -4.746 -4.213 -10.930 1.00 90.12 81 GLN A C 1
ATOM 619 O O . GLN A 1 81 ? -4.375 -4.772 -11.961 1.00 90.12 81 GLN A O 1
ATOM 624 N N . GLN A 1 82 ? -4.210 -3.068 -10.508 1.00 88.31 82 GLN A N 1
ATOM 625 C CA . GLN A 1 82 ? -3.129 -2.349 -11.183 1.00 88.31 82 GLN A CA 1
ATOM 626 C C . GLN A 1 82 ? -1.839 -3.176 -11.305 1.00 88.31 82 GLN A C 1
ATOM 628 O O . GLN A 1 82 ? -1.241 -3.239 -12.382 1.00 88.31 82 GLN A O 1
ATOM 633 N N . VAL A 1 83 ? -1.423 -3.844 -10.226 1.00 88.56 83 VAL A N 1
ATOM 634 C CA . VAL A 1 83 ? -0.275 -4.766 -10.225 1.00 88.56 83 VAL A CA 1
ATOM 635 C C . VAL A 1 83 ? -0.519 -5.943 -11.147 1.00 88.56 83 VAL A C 1
ATOM 637 O O . VAL A 1 83 ? 0.360 -6.295 -11.926 1.00 88.56 83 VAL A O 1
ATOM 640 N N . GLN A 1 84 ? -1.704 -6.546 -11.082 1.00 86.50 84 GLN A N 1
ATOM 641 C CA . GLN A 1 84 ? -2.033 -7.716 -11.887 1.00 86.50 84 GLN A CA 1
ATOM 642 C C . GLN A 1 84 ? -2.030 -7.382 -13.385 1.00 86.50 84 GLN A C 1
ATOM 644 O O . GLN A 1 84 ? -1.498 -8.147 -14.187 1.00 86.50 84 GLN A O 1
ATOM 649 N N . GLN A 1 85 ? -2.522 -6.198 -13.758 1.00 86.50 85 GLN A N 1
ATOM 650 C CA . GLN A 1 85 ? -2.446 -5.698 -15.129 1.00 86.50 85 GLN A CA 1
ATOM 651 C C . GLN A 1 85 ? -1.002 -5.413 -15.564 1.00 86.50 85 GLN A C 1
ATOM 653 O O . GLN A 1 85 ? -0.607 -5.780 -16.674 1.00 86.50 85 GLN A O 1
ATOM 658 N N . ALA A 1 86 ? -0.193 -4.802 -14.695 1.00 85.25 86 ALA A N 1
ATOM 659 C CA . ALA A 1 86 ? 1.216 -4.542 -14.977 1.00 85.25 86 ALA A CA 1
ATOM 660 C C . ALA A 1 86 ? 2.009 -5.853 -15.137 1.00 85.25 86 ALA A C 1
ATOM 662 O O . ALA A 1 86 ? 2.813 -5.984 -16.057 1.00 85.25 86 ALA A O 1
ATOM 663 N N . GLN A 1 87 ? 1.720 -6.860 -14.309 1.00 82.69 87 GLN A N 1
ATOM 664 C CA . GLN A 1 87 ? 2.320 -8.191 -14.375 1.00 82.69 87 GLN A CA 1
ATOM 665 C C . GLN A 1 87 ? 1.924 -8.938 -15.659 1.00 82.69 87 GLN A C 1
ATOM 667 O O . GLN A 1 87 ? 2.787 -9.507 -16.325 1.00 82.69 87 GLN A O 1
ATOM 672 N N . ALA A 1 88 ? 0.649 -8.881 -16.058 1.00 81.25 88 ALA A N 1
ATOM 673 C CA . ALA A 1 88 ? 0.187 -9.460 -17.321 1.00 81.25 88 ALA A CA 1
ATOM 674 C C . ALA A 1 88 ? 0.845 -8.789 -18.543 1.00 81.25 88 ALA A C 1
ATOM 676 O O . ALA A 1 88 ? 1.240 -9.462 -19.495 1.00 81.25 88 ALA A O 1
ATOM 677 N N . SER A 1 89 ? 1.031 -7.467 -18.491 1.00 76.25 89 SER A N 1
ATOM 678 C CA . SER A 1 89 ? 1.692 -6.697 -19.557 1.00 76.25 89 SER A CA 1
ATOM 679 C C . SER A 1 89 ? 3.182 -7.040 -19.701 1.00 76.25 89 SER A C 1
ATOM 681 O O . SER A 1 89 ? 3.720 -7.030 -20.809 1.00 76.25 89 SER A O 1
ATOM 683 N N . GLN A 1 90 ? 3.850 -7.381 -18.595 1.00 70.50 90 GLN A N 1
ATOM 684 C CA . GLN A 1 90 ? 5.246 -7.836 -18.581 1.00 70.50 90 GLN A CA 1
ATOM 685 C C . GLN A 1 90 ? 5.400 -9.221 -19.202 1.00 70.50 90 GLN A C 1
ATOM 687 O O . GLN A 1 90 ? 6.296 -9.447 -20.013 1.00 70.50 90 GLN A O 1
ATOM 692 N N . GLN A 1 91 ? 4.501 -10.145 -18.853 1.00 63.25 91 GLN A N 1
ATOM 693 C CA . GLN A 1 91 ? 4.556 -11.511 -19.363 1.00 63.25 91 GLN A CA 1
ATOM 694 C C . GLN A 1 91 ? 4.397 -11.550 -20.888 1.00 63.25 91 GLN A C 1
ATOM 696 O O . GLN A 1 91 ? 5.049 -12.356 -21.538 1.00 63.25 91 GLN A O 1
ATOM 701 N N . ASN A 1 92 ? 3.620 -10.632 -21.472 1.00 58.69 92 ASN A N 1
ATOM 702 C CA . ASN A 1 92 ? 3.441 -10.552 -22.922 1.00 58.69 92 ASN A CA 1
ATOM 703 C C . ASN A 1 92 ? 4.661 -9.985 -23.684 1.00 58.69 92 ASN A C 1
ATOM 705 O O . ASN A 1 92 ? 4.796 -10.216 -24.881 1.00 58.69 92 ASN A O 1
ATOM 709 N N . ASN A 1 93 ? 5.564 -9.258 -23.014 1.00 54.91 93 ASN A N 1
ATOM 710 C CA . ASN A 1 93 ? 6.794 -8.745 -23.637 1.00 54.91 93 ASN A CA 1
ATOM 711 C C . ASN A 1 93 ? 7.958 -9.745 -23.587 1.00 54.91 93 ASN A C 1
ATOM 713 O O . ASN A 1 93 ? 8.900 -9.610 -24.355 1.00 54.91 93 ASN A O 1
ATOM 717 N N . ASN A 1 94 ? 7.897 -10.761 -22.722 1.00 51.06 94 ASN A N 1
ATOM 718 C CA . ASN A 1 94 ? 8.974 -11.746 -22.569 1.00 51.06 94 ASN A CA 1
ATOM 719 C C . ASN A 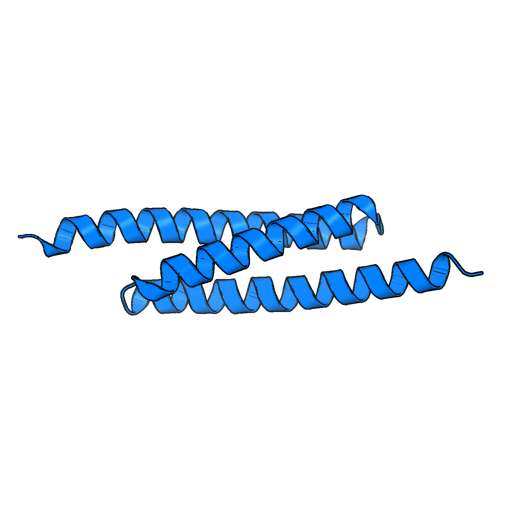1 94 ? 8.849 -12.958 -23.522 1.00 51.06 94 ASN A C 1
ATOM 721 O O . ASN A 1 94 ? 9.615 -13.908 -23.397 1.00 51.06 94 ASN A O 1
ATOM 725 N N . PHE A 1 95 ? 7.868 -12.946 -24.434 1.00 49.81 95 PHE A N 1
ATOM 726 C CA . PHE A 1 95 ? 7.605 -13.995 -25.436 1.00 49.81 95 PHE A CA 1
ATOM 7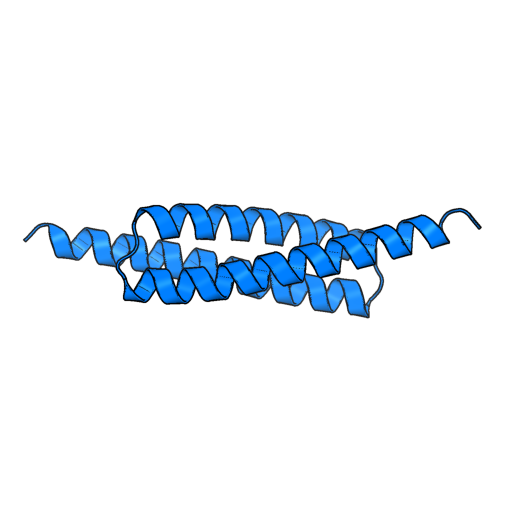27 C C . PHE A 1 95 ? 7.729 -13.502 -26.895 1.00 49.81 95 PHE A C 1
ATOM 729 O O . PHE A 1 95 ? 7.277 -14.204 -27.800 1.00 49.81 95 PHE A O 1
ATOM 736 N N . GLN A 1 96 ? 8.313 -12.322 -27.139 1.00 43.34 96 GLN A N 1
ATOM 737 C CA . GLN A 1 96 ? 8.646 -11.841 -28.492 1.00 43.34 96 GLN A CA 1
ATOM 738 C C . GLN A 1 96 ? 10.132 -12.000 -28.801 1.00 43.34 96 GLN A C 1
ATOM 740 O O . GLN A 1 96 ? 10.949 -11.766 -27.884 1.00 43.34 96 GLN A O 1
#

pLDDT: mean 82.1, std 11.79, range [43.34, 92.12]

Secondary structure (DSSP, 8-state):
--HHHHHHHHHHHHHHHHHHHHHHHHHHHHHHHHT-HHHHHHHHHHHHHHHHHHHHHHTT--HHHHHHHHHHHHHHHHHHHHHHHHHHHHHHHTT-

Radius of gyration: 16.0 Å; Cα contacts (8 Å, |Δi|>4): 95; chains: 1; bounding box: 29×19×61 Å

Solvent-accessible surface area (backbone atoms only — not comparable to full-atom values): 4988 Å² total; per-residue (Å²): 134,73,74,66,58,57,54,54,56,44,50,52,43,38,52,50,16,51,50,35,30,52,51,15,46,50,37,36,54,52,13,59,75,63,68,34,70,69,42,36,52,51,17,50,53,36,32,53,52,14,52,53,37,36,54,60,31,49,79,72,42,54,77,72,53,39,53,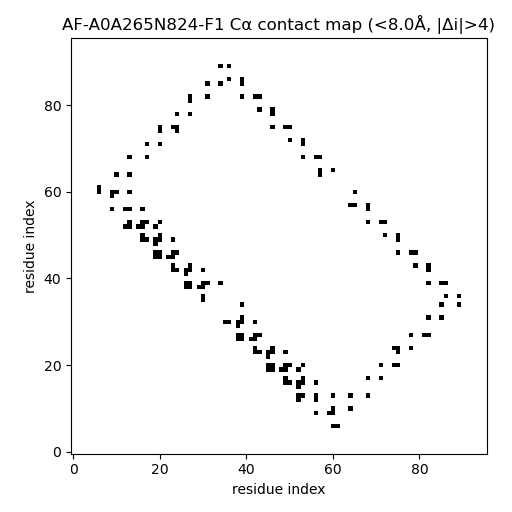55,40,52,54,47,48,52,52,39,53,52,42,50,53,52,41,52,52,51,52,54,58,50,61,64,61,75,76,114

Foldseek 3Di:
DPVPVLQVVLVVLLVVLLVLLVVLLVLLVVCLVVLPLVSLVVSLVSLVVSLVSLVVSCVRDDPVSVVVSVVSNVSSVVSNVSSVVSNVVSVVVVPD

Mean predicted aligned error: 6.59 Å